Protein AF-A0A0D5C491-F1 (afdb_monomer_lite)

Structure (mmCIF, N/CA/C/O backbone):
data_AF-A0A0D5C491-F1
#
_entry.id   AF-A0A0D5C491-F1
#
loop_
_atom_site.group_PDB
_atom_site.id
_atom_site.type_symbol
_atom_site.label_atom_id
_atom_site.label_alt_id
_atom_site.label_comp_id
_atom_site.label_asym_id
_atom_site.label_entit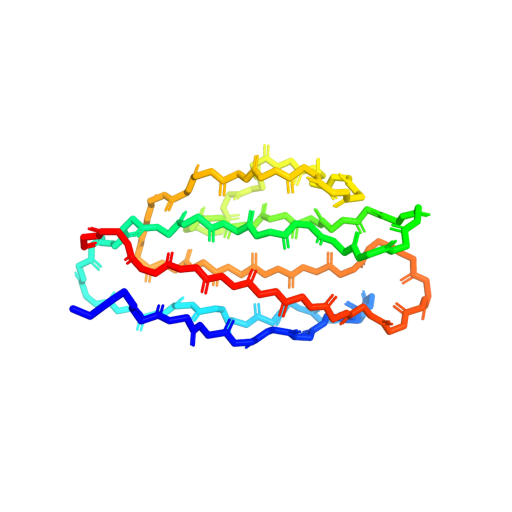y_id
_atom_site.label_seq_id
_atom_site.pdbx_PDB_ins_code
_atom_site.Cartn_x
_atom_site.Cartn_y
_atom_site.Cartn_z
_atom_site.occupancy
_atom_site.B_iso_or_equiv
_atom_site.auth_seq_id
_atom_site.auth_comp_id
_atom_site.auth_asym_id
_atom_site.auth_atom_id
_atom_site.pdbx_PDB_model_num
ATOM 1 N N . MET A 1 1 ? -20.433 -5.616 -2.731 1.00 49.66 1 MET A N 1
ATOM 2 C CA . MET A 1 1 ? -19.617 -5.120 -3.861 1.00 49.66 1 MET A CA 1
ATOM 3 C C . MET A 1 1 ? -18.220 -4.865 -3.321 1.00 49.66 1 MET A C 1
ATOM 5 O O . MET A 1 1 ? -18.105 -4.074 -2.393 1.00 49.66 1 MET A O 1
ATOM 9 N N . VAL A 1 2 ? -17.196 -5.577 -3.798 1.00 66.25 2 VAL A N 1
ATOM 10 C CA . VAL A 1 2 ? -15.807 -5.345 -3.359 1.00 66.25 2 VAL A CA 1
ATOM 11 C C . VAL A 1 2 ? -15.359 -4.006 -3.941 1.00 66.25 2 VAL A C 1
ATOM 13 O O . VAL A 1 2 ? -15.456 -3.796 -5.150 1.00 66.25 2 VAL A O 1
ATOM 16 N N . LYS A 1 3 ? -14.943 -3.061 -3.092 1.00 72.00 3 LYS A N 1
ATOM 17 C CA . LYS A 1 3 ? -14.477 -1.754 -3.563 1.00 72.00 3 LYS A CA 1
ATOM 18 C C . LYS A 1 3 ? -13.042 -1.908 -4.059 1.00 72.00 3 LYS A C 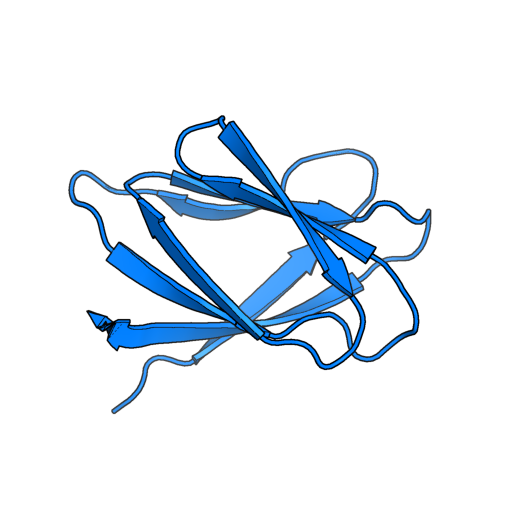1
ATOM 20 O O . LYS A 1 3 ? -12.119 -1.959 -3.248 1.00 72.00 3 LYS A O 1
ATOM 25 N N . VAL A 1 4 ? -12.882 -1.980 -5.379 1.00 84.81 4 VAL A N 1
ATOM 26 C CA . VAL A 1 4 ? -11.574 -2.005 -6.043 1.00 84.81 4 VAL A CA 1
ATOM 27 C C . VAL A 1 4 ? -11.131 -0.570 -6.318 1.00 84.81 4 VAL A C 1
ATOM 29 O O . VAL A 1 4 ? -11.829 0.192 -6.990 1.00 84.81 4 VAL A O 1
ATOM 32 N N . GLY A 1 5 ? -9.993 -0.183 -5.755 1.00 91.75 5 GLY A N 1
ATOM 33 C CA . GLY A 1 5 ? -9.337 1.093 -6.007 1.00 91.75 5 GLY A CA 1
ATOM 34 C C . GLY A 1 5 ? -8.097 0.926 -6.879 1.00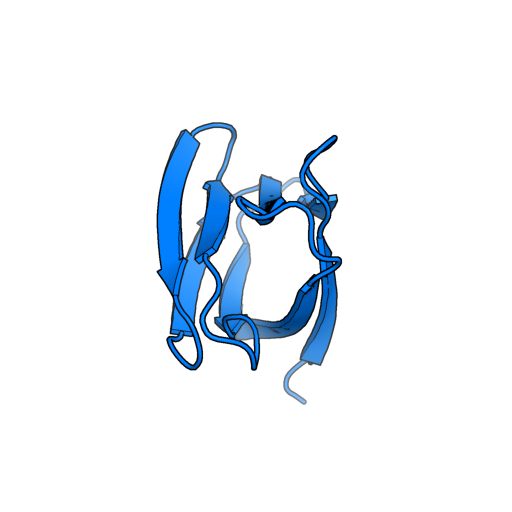 91.75 5 GLY A C 1
ATOM 35 O O . GLY A 1 5 ? -7.566 -0.171 -7.039 1.00 91.75 5 GLY A O 1
ATOM 36 N N . LYS A 1 6 ? -7.629 2.037 -7.447 1.00 94.00 6 LYS A N 1
ATOM 37 C CA . LYS A 1 6 ? -6.400 2.091 -8.245 1.00 94.00 6 LYS A CA 1
ATOM 38 C C . LYS A 1 6 ? -5.344 2.891 -7.513 1.00 94.00 6 LYS A C 1
ATOM 40 O O . LYS A 1 6 ? -5.660 3.859 -6.821 1.00 94.00 6 LYS A O 1
ATOM 45 N N . TRP A 1 7 ? -4.092 2.512 -7.707 1.00 92.94 7 TRP A N 1
ATOM 46 C CA . TRP A 1 7 ? -2.954 3.217 -7.150 1.00 92.94 7 TRP A CA 1
ATOM 47 C C . TRP A 1 7 ? -1.892 3.491 -8.205 1.00 92.94 7 TRP A C 1
ATOM 49 O O . TRP A 1 7 ? -1.776 2.792 -9.213 1.00 92.94 7 TRP A O 1
ATOM 59 N N . SER A 1 8 ? -1.098 4.525 -7.951 1.00 92.94 8 SER A N 1
ATOM 60 C CA . SER A 1 8 ? 0.107 4.827 -8.712 1.00 92.94 8 SER A CA 1
ATOM 61 C C . SER A 1 8 ? 1.234 5.211 -7.773 1.00 92.94 8 SER A C 1
ATOM 63 O O . SER A 1 8 ? 0.985 5.908 -6.797 1.00 92.94 8 SER A O 1
ATOM 65 N N . ALA A 1 9 ? 2.461 4.794 -8.068 1.00 92.81 9 ALA A N 1
ATOM 66 C CA . ALA A 1 9 ? 3.611 5.080 -7.223 1.00 92.81 9 ALA A CA 1
ATOM 67 C C . ALA A 1 9 ? 4.829 5.514 -8.042 1.00 92.81 9 ALA A C 1
ATOM 69 O O . ALA A 1 9 ? 5.073 5.030 -9.148 1.00 92.81 9 ALA A O 1
ATOM 70 N N . GLN A 1 10 ? 5.612 6.413 -7.450 1.00 92.56 10 GLN A N 1
ATOM 71 C CA . GLN A 1 10 ? 6.895 6.892 -7.957 1.00 92.56 10 GLN A CA 1
ATOM 72 C C . GLN A 1 10 ? 7.969 6.728 -6.875 1.00 92.56 10 GLN A C 1
ATOM 74 O O . GLN A 1 10 ? 7.662 6.509 -5.701 1.00 92.56 10 GLN A O 1
ATOM 79 N N . ARG A 1 11 ? 9.243 6.849 -7.258 1.00 91.06 11 ARG A N 1
ATOM 80 C CA . ARG A 1 11 ? 10.380 6.736 -6.330 1.00 91.06 11 ARG A CA 1
ATOM 81 C C . ARG A 1 11 ? 10.530 7.929 -5.389 1.00 91.06 11 ARG A C 1
ATOM 83 O O . ARG A 1 11 ? 11.193 7.818 -4.359 1.00 91.06 11 ARG A O 1
ATOM 90 N N . THR A 1 12 ? 9.952 9.075 -5.721 1.00 90.31 12 THR A N 1
ATOM 91 C CA . THR A 1 12 ? 10.226 10.321 -4.996 1.00 90.31 12 THR A CA 1
ATOM 92 C C . THR A 1 12 ? 9.462 10.396 -3.675 1.00 90.31 12 THR A C 1
ATOM 94 O O . THR A 1 12 ? 10.052 10.691 -2.639 1.00 90.31 12 THR A O 1
ATOM 97 N N . PHE A 1 13 ? 8.177 10.039 -3.672 1.00 91.44 13 PHE A N 1
ATOM 98 C CA . PHE A 1 13 ? 7.285 10.201 -2.521 1.00 91.44 13 PHE A CA 1
ATOM 99 C C . PHE A 1 13 ? 6.443 8.949 -2.258 1.00 91.44 13 PHE A C 1
ATOM 101 O O . PHE A 1 13 ? 6.312 8.073 -3.113 1.00 91.44 13 PHE A O 1
ATOM 108 N N . ARG A 1 14 ? 5.886 8.862 -1.046 1.00 95.00 14 ARG A N 1
ATOM 109 C CA . ARG A 1 14 ? 4.904 7.837 -0.683 1.00 95.00 14 ARG A CA 1
ATOM 110 C C . ARG A 1 14 ? 3.520 8.282 -1.147 1.00 95.00 14 ARG A C 1
ATOM 112 O O . ARG A 1 14 ? 3.143 9.434 -0.951 1.00 95.00 14 ARG A O 1
ATOM 119 N N . THR A 1 15 ? 2.782 7.379 -1.775 1.00 95.19 15 THR A N 1
ATOM 120 C CA . THR A 1 15 ? 1.396 7.603 -2.195 1.00 95.19 15 THR A CA 1
ATOM 121 C C . THR A 1 15 ? 0.461 6.944 -1.198 1.00 95.19 15 THR A C 1
ATOM 123 O O . THR A 1 15 ? 0.629 5.766 -0.890 1.00 95.19 15 THR A O 1
ATOM 126 N N . LYS A 1 16 ? -0.524 7.694 -0.703 1.00 96.00 16 LYS A N 1
ATOM 127 C CA . LYS A 1 16 ? -1.517 7.192 0.250 1.00 96.00 16 LYS A CA 1
ATOM 128 C C . LYS A 1 16 ? -2.570 6.355 -0.469 1.00 96.00 16 LYS A C 1
ATOM 130 O O . LYS A 1 16 ? -3.196 6.827 -1.413 1.00 96.00 16 LYS A O 1
ATOM 135 N N . ILE A 1 17 ? -2.771 5.135 0.014 1.00 95.44 17 ILE A N 1
ATOM 136 C CA . ILE A 1 17 ? -3.889 4.257 -0.349 1.00 95.44 17 ILE A CA 1
ATOM 137 C C . ILE A 1 17 ? -5.071 4.515 0.577 1.00 95.44 17 ILE A C 1
ATOM 139 O O . ILE A 1 17 ? -6.206 4.648 0.126 1.00 95.44 17 ILE A O 1
ATOM 143 N N . TYR A 1 18 ? -4.787 4.624 1.873 1.00 96.75 18 TYR A N 1
ATOM 144 C CA . TYR A 1 18 ? -5.790 4.814 2.905 1.00 96.75 18 TYR A CA 1
ATOM 145 C C . TYR A 1 18 ? -5.248 5.694 4.029 1.00 96.75 18 TYR A C 1
ATOM 147 O O . TYR A 1 18 ? -4.068 5.617 4.368 1.00 96.75 18 TYR A O 1
ATOM 155 N N . HIS A 1 19 ? -6.122 6.527 4.592 1.00 97.00 19 HIS A N 1
ATOM 156 C CA . HIS A 1 19 ? -5.886 7.267 5.824 1.00 97.00 19 HIS A CA 1
ATOM 157 C C . HIS A 1 19 ? -7.228 7.502 6.524 1.00 97.00 19 HIS A C 1
ATOM 159 O O 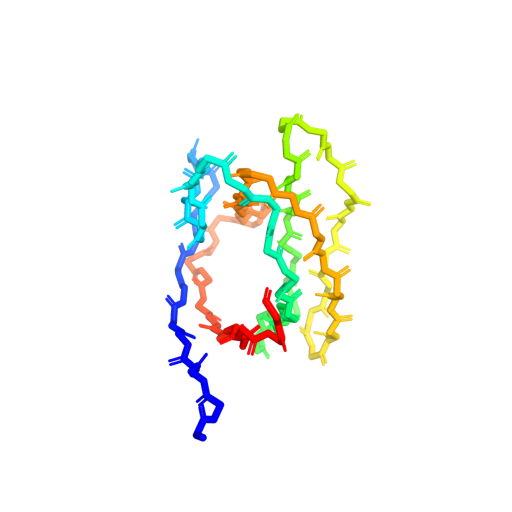. HIS A 1 19 ? -8.102 8.171 5.969 1.00 97.00 19 HIS A O 1
ATOM 165 N N . GLY A 1 20 ? -7.401 6.964 7.728 1.00 96.06 20 GLY A N 1
ATOM 166 C CA . GLY A 1 20 ? -8.638 7.105 8.488 1.00 96.06 20 GLY A CA 1
ATOM 167 C C . GLY A 1 20 ? -8.448 6.942 9.992 1.00 96.06 20 GLY A C 1
ATOM 168 O O . GLY A 1 20 ? -7.341 6.744 10.478 1.00 96.06 20 GLY A O 1
ATOM 169 N N . LYS A 1 21 ? -9.555 7.065 10.735 1.00 95.50 21 LYS A N 1
ATOM 170 C CA . LYS A 1 21 ? -9.574 6.970 12.208 1.00 95.50 21 LYS A CA 1
ATOM 171 C C . LYS A 1 21 ? -9.594 5.533 12.737 1.00 95.50 21 LYS A C 1
ATOM 173 O O . LYS A 1 21 ? -9.403 5.332 13.929 1.00 95.50 21 LYS A O 1
ATOM 178 N N . THR A 1 22 ? -9.923 4.573 11.879 1.00 95.62 22 THR A N 1
ATOM 179 C CA . THR A 1 22 ? -10.042 3.154 12.221 1.00 95.62 22 THR A CA 1
ATOM 180 C C . THR A 1 22 ? -9.238 2.322 11.244 1.00 95.62 22 THR A C 1
ATOM 182 O O . THR A 1 22 ? -9.163 2.669 10.056 1.00 95.62 22 THR A O 1
ATOM 185 N N . ASN A 1 23 ? -8.730 1.190 11.726 1.00 96.94 23 ASN A N 1
ATOM 186 C CA . ASN A 1 23 ? -8.046 0.227 10.886 1.00 96.94 23 ASN A CA 1
ATOM 187 C C . ASN A 1 23 ? -8.970 -0.257 9.769 1.00 96.94 23 ASN A C 1
ATOM 189 O O . ASN A 1 23 ? -10.182 -0.408 9.959 1.00 96.94 23 ASN A O 1
ATOM 193 N N . LYS A 1 24 ? -8.376 -0.471 8.600 1.00 96.25 24 LYS A N 1
ATOM 194 C CA . LYS A 1 24 ? -9.023 -1.103 7.457 1.00 96.25 24 LYS A CA 1
ATOM 195 C C . LYS A 1 24 ? -8.094 -2.136 6.859 1.00 96.25 24 LYS A C 1
ATOM 197 O O . LYS A 1 24 ? -6.900 -1.872 6.714 1.00 96.25 24 LYS A O 1
ATOM 202 N N . LEU A 1 25 ? -8.664 -3.281 6.503 1.00 96.38 25 LEU A N 1
ATOM 203 C CA . LEU A 1 25 ? -7.941 -4.367 5.859 1.00 96.38 25 LEU A CA 1
ATOM 204 C C . LEU A 1 25 ? -8.043 -4.195 4.347 1.00 96.38 25 LEU A C 1
ATOM 206 O O . LEU A 1 25 ? -9.140 -4.180 3.784 1.00 96.38 25 LEU A O 1
ATOM 210 N N . TYR A 1 26 ? -6.896 -4.085 3.693 1.00 96.06 26 TYR A N 1
ATOM 211 C CA . TYR A 1 26 ? -6.786 -3.994 2.246 1.00 96.06 26 TYR A CA 1
ATOM 212 C C . TYR A 1 26 ? -5.920 -5.119 1.709 1.00 96.06 26 TYR A C 1
ATOM 214 O O . TYR A 1 26 ? -4.866 -5.403 2.270 1.00 96.06 26 TYR A O 1
ATOM 222 N N . ARG A 1 27 ? -6.299 -5.676 0.561 1.00 95.56 27 ARG A N 1
ATOM 223 C CA . ARG A 1 27 ? -5.374 -6.455 -0.262 1.00 95.56 27 ARG A CA 1
ATOM 224 C C . ARG A 1 27 ? -4.803 -5.574 -1.354 1.00 95.56 27 ARG A C 1
ATOM 226 O O . ARG A 1 27 ? -5.534 -5.007 -2.166 1.00 95.56 27 ARG A O 1
ATOM 233 N N . LEU A 1 28 ? -3.483 -5.451 -1.362 1.00 95.06 28 LEU A N 1
ATOM 234 C CA . LEU A 1 28 ? -2.727 -4.760 -2.395 1.00 95.06 28 LEU A CA 1
ATOM 235 C C . LEU A 1 28 ? -2.306 -5.765 -3.461 1.00 95.06 28 LEU A C 1
ATOM 237 O O . LEU A 1 28 ? -1.720 -6.798 -3.140 1.00 95.06 28 LEU A O 1
ATOM 241 N N . TYR A 1 29 ? -2.550 -5.429 -4.722 1.00 92.38 29 TYR A N 1
ATOM 242 C CA . TYR A 1 29 ? -2.027 -6.162 -5.866 1.00 92.38 29 TYR A CA 1
ATOM 243 C C . TYR A 1 29 ? -0.746 -5.480 -6.328 1.00 92.38 29 TYR A C 1
ATOM 245 O O . TYR A 1 29 ? -0.731 -4.262 -6.523 1.00 92.38 29 TYR A O 1
ATOM 253 N N . GLY A 1 30 ? 0.334 -6.244 -6.467 1.00 88.94 30 GLY A N 1
ATOM 254 C CA . GLY A 1 30 ? 1.619 -5.718 -6.901 1.00 88.94 30 GLY A CA 1
ATOM 255 C C . GLY A 1 30 ? 1.609 -5.239 -8.362 1.00 88.94 30 GLY A C 1
ATOM 256 O O . GLY A 1 30 ? 0.637 -5.441 -9.098 1.00 88.94 30 GLY A O 1
ATOM 257 N N . PRO A 1 31 ? 2.668 -4.531 -8.790 1.00 85.94 31 PRO A N 1
ATOM 258 C CA . PRO A 1 31 ? 2.757 -3.987 -10.141 1.00 85.94 31 PRO A CA 1
ATOM 259 C C . PRO A 1 31 ? 2.796 -5.099 -11.199 1.00 85.94 31 PRO A C 1
ATOM 261 O O . PRO A 1 31 ? 3.366 -6.163 -10.996 1.00 85.94 31 PRO A O 1
ATOM 264 N N . THR A 1 32 ? 2.259 -4.830 -12.388 1.00 71.62 32 THR A N 1
ATOM 265 C CA . THR A 1 32 ? 2.280 -5.790 -13.509 1.00 71.62 32 THR A CA 1
ATOM 266 C C . THR A 1 32 ? 3.671 -6.043 -14.097 1.00 71.62 32 THR A C 1
ATOM 268 O O . THR A 1 32 ? 3.854 -7.033 -14.802 1.00 71.62 32 THR A O 1
ATOM 271 N N . LEU A 1 33 ? 4.632 -5.159 -13.825 1.00 70.94 33 LEU A N 1
ATOM 272 C CA . LEU A 1 33 ? 6.027 -5.267 -14.253 1.00 70.94 33 LEU A CA 1
ATOM 273 C C . LEU A 1 33 ? 6.874 -5.951 -13.172 1.00 70.94 33 LEU A C 1
ATOM 275 O O . LEU A 1 33 ? 6.548 -5.848 -11.989 1.00 70.94 33 LEU A O 1
ATOM 279 N N . ASP A 1 34 ? 8.002 -6.556 -13.568 1.00 70.50 34 ASP A N 1
ATOM 280 C CA . ASP A 1 34 ? 9.056 -7.032 -12.657 1.00 70.50 34 ASP A CA 1
ATOM 281 C C . ASP A 1 34 ? 9.710 -5.843 -11.943 1.00 70.50 34 ASP A C 1
ATOM 283 O O . ASP A 1 34 ? 10.761 -5.315 -12.301 1.00 70.50 34 ASP A O 1
ATOM 287 N N . SER A 1 35 ? 8.999 -5.318 -10.960 1.00 80.56 35 SER A N 1
ATOM 288 C CA . SER A 1 35 ? 9.351 -4.141 -10.189 1.00 80.56 35 SER A CA 1
ATOM 289 C C . SER A 1 35 ? 8.863 -4.327 -8.763 1.00 80.56 35 SER A C 1
ATOM 291 O O . SER A 1 35 ? 7.922 -5.077 -8.497 1.00 80.56 35 SER A O 1
ATOM 293 N N . SER A 1 36 ? 9.522 -3.643 -7.833 1.00 87.31 36 SER A N 1
ATOM 294 C CA . SER A 1 36 ? 9.201 -3.717 -6.414 1.00 87.31 36 SER A CA 1
ATOM 295 C C . SER A 1 36 ? 8.514 -2.450 -5.920 1.00 87.31 36 SER A C 1
ATOM 297 O O . SER A 1 36 ? 8.885 -1.316 -6.255 1.00 87.31 36 SER A O 1
ATOM 299 N N . LEU A 1 37 ? 7.501 -2.668 -5.089 1.00 91.44 37 LEU A N 1
ATOM 300 C CA . LEU A 1 37 ? 6.731 -1.643 -4.408 1.00 91.44 37 LEU A CA 1
ATOM 301 C C . LEU A 1 37 ? 6.978 -1.762 -2.906 1.00 91.44 37 LEU A C 1
ATOM 303 O O . LEU A 1 37 ? 6.702 -2.799 -2.324 1.00 91.44 37 LEU A O 1
ATOM 307 N N . LEU A 1 38 ? 7.480 -0.719 -2.254 1.00 94.12 38 LEU A N 1
ATOM 308 C CA . LEU A 1 38 ? 7.536 -0.696 -0.794 1.00 94.12 38 LEU A CA 1
ATOM 309 C C . LEU A 1 38 ? 6.162 -0.351 -0.242 1.00 94.12 38 LEU A C 1
ATOM 311 O O . LEU A 1 38 ? 5.601 0.680 -0.616 1.00 94.12 38 LEU A O 1
ATOM 315 N N . VAL A 1 39 ? 5.673 -1.178 0.673 1.00 95.94 39 VAL A N 1
ATOM 316 C CA . VAL A 1 39 ? 4.421 -0.947 1.394 1.00 95.94 39 VAL A CA 1
ATOM 317 C C . VAL A 1 39 ? 4.728 -0.479 2.813 1.00 95.94 39 VAL A C 1
ATOM 319 O O . VAL A 1 39 ? 5.599 -1.037 3.490 1.00 95.94 39 VAL A O 1
ATOM 322 N N . TYR A 1 40 ? 4.018 0.559 3.245 1.00 97.38 40 TYR A N 1
ATOM 323 C CA . TYR A 1 40 ? 4.084 1.130 4.581 1.00 97.38 40 TYR A CA 1
ATOM 324 C C . TYR A 1 40 ? 2.704 1.082 5.227 1.00 97.38 40 TYR A C 1
ATOM 326 O O . TYR A 1 40 ? 1.720 1.484 4.608 1.00 97.38 40 TYR A O 1
ATOM 334 N N . VAL A 1 41 ? 2.655 0.632 6.473 1.00 97.81 41 VAL A N 1
ATOM 335 C CA . VAL A 1 41 ? 1.449 0.583 7.300 1.00 97.81 41 VAL A CA 1
ATOM 336 C C . VAL A 1 41 ? 1.764 1.300 8.600 1.00 97.81 41 VAL A C 1
ATOM 338 O O . VAL A 1 41 ? 2.743 0.961 9.259 1.00 97.81 41 VAL A O 1
ATOM 341 N N . ASP A 1 42 ? 1.006 2.346 8.920 1.00 97.06 42 ASP A N 1
ATOM 342 C CA . ASP A 1 42 ? 1.198 3.174 10.116 1.00 97.06 42 ASP A CA 1
ATOM 343 C C . ASP A 1 42 ? 2.662 3.634 10.288 1.00 97.06 42 ASP A C 1
ATOM 345 O O . ASP A 1 42 ? 3.246 3.610 11.367 1.00 97.06 42 ASP A O 1
ATOM 349 N N . ASN A 1 43 ? 3.265 4.068 9.172 1.00 96.19 43 ASN A N 1
ATOM 350 C CA . ASN A 1 43 ? 4.672 4.473 9.018 1.00 96.19 43 ASN A CA 1
ATOM 351 C C . ASN A 1 43 ? 5.727 3.357 9.134 1.00 96.19 43 ASN A C 1
ATOM 353 O O . ASN A 1 43 ? 6.914 3.631 8.931 1.00 96.19 43 ASN A O 1
ATOM 357 N N . VAL A 1 44 ? 5.326 2.107 9.360 1.00 96.50 44 VAL A N 1
ATOM 358 C CA . VAL A 1 44 ? 6.211 0.937 9.403 1.00 96.50 44 VAL A CA 1
ATOM 359 C C . VAL A 1 44 ? 6.315 0.302 8.020 1.00 96.50 44 VAL A C 1
ATOM 361 O O . VAL A 1 44 ? 5.315 0.055 7.353 1.00 96.50 44 VAL A O 1
ATOM 364 N N . LYS A 1 45 ? 7.539 0.030 7.560 1.00 95.62 45 LYS A N 1
ATOM 365 C CA . LYS A 1 45 ? 7.786 -0.661 6.286 1.00 95.62 45 LYS A CA 1
ATOM 366 C C . LYS A 1 45 ? 7.499 -2.156 6.453 1.00 95.62 45 LYS A C 1
ATOM 368 O O . LYS A 1 45 ? 8.197 -2.811 7.218 1.00 95.62 45 LYS A O 1
ATOM 373 N N . ILE A 1 46 ? 6.549 -2.692 5.690 1.00 91.62 46 ILE A N 1
ATOM 374 C CA . ILE A 1 46 ? 6.158 -4.112 5.762 1.00 91.62 46 ILE A CA 1
ATOM 375 C C . ILE A 1 46 ? 6.968 -4.972 4.786 1.00 91.62 46 ILE A C 1
ATOM 377 O O . ILE A 1 46 ? 7.291 -6.118 5.075 1.00 91.62 46 ILE A O 1
ATOM 381 N N . GLY A 1 47 ? 7.383 -4.405 3.653 1.00 80.31 47 GLY A N 1
ATOM 382 C CA . GLY A 1 47 ? 8.267 -5.094 2.718 1.00 80.31 47 GLY A CA 1
ATOM 383 C C . GLY A 1 47 ? 8.109 -4.622 1.278 1.00 80.31 47 GLY A C 1
ATOM 384 O O . GLY A 1 47 ? 7.249 -3.784 0.986 1.00 80.31 47 GLY A O 1
ATOM 385 N N . PRO A 1 48 ? 8.979 -5.105 0.378 1.00 86.38 48 PRO A N 1
ATOM 386 C CA . PRO A 1 48 ? 8.752 -5.002 -1.050 1.00 86.38 48 PRO A CA 1
ATOM 387 C C . PRO A 1 48 ? 7.699 -6.028 -1.497 1.00 86.38 48 PRO A C 1
ATOM 389 O O . PRO A 1 48 ? 7.871 -7.227 -1.300 1.00 86.38 48 PRO A O 1
ATOM 392 N N . LEU A 1 49 ? 6.634 -5.549 -2.128 1.00 88.25 49 LEU A N 1
ATOM 393 C CA . LEU A 1 49 ? 5.699 -6.343 -2.911 1.00 88.25 49 LEU A CA 1
ATOM 394 C C . LEU A 1 49 ? 6.226 -6.435 -4.348 1.00 88.25 49 LEU A C 1
ATOM 396 O O . LEU A 1 49 ? 6.516 -5.400 -4.959 1.00 88.25 49 LEU A O 1
ATOM 400 N N . TYR A 1 50 ? 6.378 -7.650 -4.874 1.00 86.50 50 TYR A N 1
ATOM 401 C CA . TYR A 1 50 ? 6.965 -7.889 -6.195 1.00 86.50 50 TYR A CA 1
ATOM 402 C C . TYR A 1 50 ? 5.925 -8.362 -7.205 1.00 86.50 50 TYR A C 1
ATOM 404 O O . TYR A 1 50 ? 5.177 -9.298 -6.926 1.00 86.50 50 TYR A O 1
ATOM 412 N N . GLY A 1 51 ? 5.948 -7.789 -8.411 1.00 81.06 51 GLY A N 1
ATOM 413 C CA . GLY A 1 51 ? 5.199 -8.318 -9.555 1.00 81.06 51 GLY A CA 1
ATOM 414 C C . GLY A 1 51 ? 3.725 -8.609 -9.237 1.00 81.06 51 GLY A C 1
ATOM 415 O O . GLY A 1 51 ? 3.065 -7.849 -8.537 1.00 81.06 51 GLY A O 1
ATOM 416 N N . ARG A 1 52 ? 3.219 -9.762 -9.693 1.00 79.88 52 ARG A N 1
ATOM 417 C CA . ARG A 1 52 ? 1.818 -10.201 -9.511 1.00 79.88 52 ARG A CA 1
ATOM 418 C C . ARG A 1 52 ? 1.483 -10.747 -8.111 1.00 79.88 52 ARG A C 1
ATOM 420 O O . ARG A 1 52 ? 0.480 -11.439 -7.959 1.00 79.88 52 ARG A O 1
ATOM 427 N N . GLN A 1 53 ? 2.317 -10.495 -7.102 1.00 90.81 53 GLN A N 1
ATOM 428 C CA . GLN A 1 53 ? 2.014 -10.885 -5.725 1.00 90.81 53 GLN A CA 1
ATOM 429 C C . GLN A 1 53 ? 0.864 -10.055 -5.153 1.00 90.81 53 GLN A C 1
ATOM 431 O O . GLN A 1 53 ? 0.599 -8.930 -5.582 1.00 90.81 53 GLN A O 1
ATOM 436 N N . THR A 1 54 ? 0.229 -10.601 -4.124 1.00 92.62 54 THR A N 1
ATOM 437 C CA . THR A 1 54 ? -0.743 -9.892 -3.298 1.00 92.62 54 THR A CA 1
ATOM 438 C C . THR A 1 54 ? -0.236 -9.784 -1.870 1.00 92.62 54 THR A C 1
ATOM 440 O O . THR A 1 54 ? 0.443 -10.688 -1.385 1.00 92.62 54 THR A O 1
ATOM 443 N N . LEU A 1 55 ? -0.584 -8.695 -1.192 1.00 94.38 55 LEU A N 1
ATOM 444 C CA . LEU A 1 55 ? -0.275 -8.495 0.219 1.00 94.38 55 LEU A CA 1
ATOM 445 C C . LEU A 1 55 ? -1.480 -7.905 0.937 1.00 94.38 55 LEU A C 1
ATOM 447 O O . LEU A 1 55 ? -1.953 -6.828 0.572 1.00 94.38 55 LEU A O 1
ATOM 451 N N . ASP A 1 56 ? -1.917 -8.592 1.984 1.00 95.56 56 ASP A N 1
ATOM 452 C CA . ASP A 1 56 ? -2.975 -8.119 2.865 1.00 95.56 56 ASP A CA 1
ATOM 453 C C . ASP A 1 56 ? -2.336 -7.261 3.965 1.00 95.56 56 ASP A C 1
ATOM 455 O O . ASP A 1 56 ? -1.367 -7.668 4.610 1.00 95.56 56 ASP A O 1
ATOM 459 N N . VAL A 1 57 ? -2.841 -6.041 4.138 1.00 96.00 57 VAL A N 1
ATOM 460 C CA . VAL A 1 57 ? -2.350 -5.061 5.111 1.00 96.00 57 VAL A CA 1
ATOM 461 C C . VAL A 1 57 ? -3.505 -4.425 5.863 1.00 96.00 57 VAL A C 1
ATOM 463 O O . VAL A 1 57 ? -4.520 -4.060 5.272 1.00 96.00 57 VAL A O 1
ATOM 466 N N . GLU A 1 58 ? -3.326 -4.247 7.166 1.00 97.25 58 GLU A N 1
ATOM 467 C CA . GLU A 1 58 ? -4.312 -3.625 8.040 1.00 97.25 58 GLU A CA 1
ATOM 468 C C . GLU A 1 58 ? -3.680 -2.471 8.815 1.00 97.25 58 GLU A C 1
ATOM 470 O O . GLU A 1 58 ? -2.659 -2.656 9.471 1.00 97.25 58 GLU A O 1
ATOM 475 N N . GLY A 1 59 ? -4.292 -1.288 8.755 1.00 97.31 59 GLY A N 1
ATOM 476 C CA . GLY A 1 59 ? -3.851 -0.135 9.540 1.00 97.31 59 GLY A CA 1
ATOM 477 C C . GLY A 1 59 ? -4.700 1.111 9.320 1.00 97.31 59 GLY A C 1
ATOM 478 O O . GLY A 1 59 ? -5.660 1.100 8.541 1.00 97.31 59 GLY A O 1
ATOM 479 N N . ASN A 1 60 ? -4.339 2.195 10.007 1.00 97.56 60 ASN A N 1
ATOM 480 C CA . ASN A 1 60 ? -5.004 3.500 9.898 1.00 97.56 60 ASN A CA 1
ATOM 481 C C . ASN A 1 60 ? -4.435 4.350 8.758 1.00 97.56 60 ASN A C 1
ATOM 483 O O . ASN A 1 60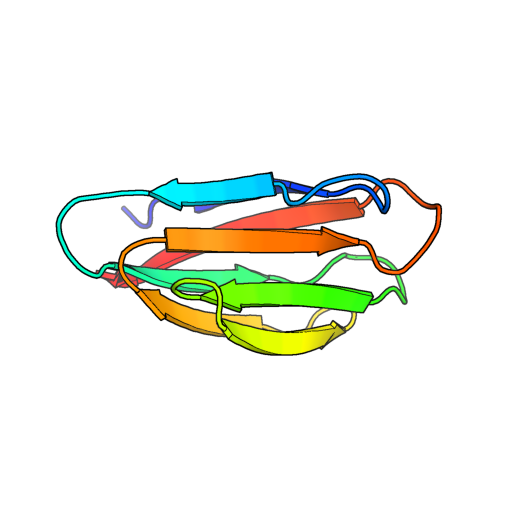 ? -5.122 5.229 8.237 1.00 97.56 60 ASN A O 1
ATOM 487 N N . LEU A 1 61 ? -3.187 4.090 8.370 1.00 97.94 61 LEU A N 1
ATOM 488 C CA . LEU A 1 61 ? -2.477 4.720 7.267 1.00 97.94 61 LEU A CA 1
ATOM 489 C C . LEU A 1 61 ? -1.784 3.643 6.432 1.00 97.94 61 LEU A C 1
ATOM 491 O O . LEU A 1 61 ? -0.904 2.944 6.926 1.00 97.94 61 LEU A O 1
ATOM 495 N N . ILE A 1 62 ? -2.137 3.547 5.152 1.00 97.38 62 ILE A N 1
ATOM 496 C CA . ILE A 1 62 ? -1.480 2.645 4.202 1.00 97.38 62 ILE A CA 1
ATOM 497 C C . ILE A 1 62 ? -0.903 3.489 3.078 1.00 97.38 62 ILE A C 1
ATOM 499 O O . ILE A 1 62 ? -1.625 4.228 2.403 1.00 97.38 62 ILE A O 1
ATOM 503 N N . GLU A 1 63 ? 0.400 3.367 2.860 1.00 97.31 63 GLU A N 1
ATOM 504 C CA . GLU A 1 63 ? 1.116 4.083 1.813 1.00 97.31 63 GLU A CA 1
ATOM 505 C C . GLU A 1 63 ? 2.005 3.145 1.008 1.00 97.31 63 GLU A C 1
ATOM 507 O O . GLU A 1 63 ? 2.489 2.125 1.495 1.00 97.31 63 GLU A O 1
ATOM 512 N N . ILE A 1 64 ? 2.273 3.529 -0.232 1.00 95.69 64 ILE A N 1
ATOM 513 C CA . ILE A 1 64 ? 3.116 2.765 -1.143 1.00 95.69 64 ILE A CA 1
ATOM 514 C C . ILE A 1 64 ? 4.160 3.654 -1.814 1.00 95.69 64 ILE A C 1
ATOM 516 O O . ILE A 1 64 ? 3.960 4.856 -1.991 1.00 95.69 64 ILE A O 1
ATOM 520 N N . LYS A 1 65 ? 5.288 3.070 -2.213 1.00 95.12 65 LYS A N 1
ATOM 521 C CA . LYS A 1 65 ? 6.373 3.780 -2.897 1.00 95.12 65 LYS A CA 1
ATOM 522 C C . LYS A 1 65 ? 7.061 2.868 -3.904 1.00 95.12 65 LYS A C 1
ATOM 524 O O . LYS A 1 65 ? 7.414 1.743 -3.563 1.00 95.12 65 LYS A O 1
ATOM 529 N N . ALA A 1 66 ? 7.302 3.348 -5.121 1.00 92.81 66 ALA A N 1
ATOM 530 C CA . ALA A 1 66 ? 8.065 2.572 -6.095 1.00 92.81 66 ALA A CA 1
ATOM 531 C C . ALA A 1 66 ? 9.551 2.552 -5.705 1.00 92.81 66 ALA A C 1
ATOM 533 O O . ALA A 1 66 ? 10.102 3.565 -5.269 1.00 92.81 66 ALA A O 1
ATOM 534 N N . VAL A 1 67 ? 10.214 1.407 -5.865 1.00 89.62 67 VAL A N 1
ATOM 535 C CA . VAL A 1 67 ? 11.674 1.323 -5.685 1.00 89.62 67 VAL A CA 1
ATOM 536 C C . VAL A 1 67 ? 12.400 1.775 -6.952 1.00 89.62 67 VAL A C 1
ATOM 538 O O . VAL A 1 67 ? 13.405 2.483 -6.879 1.00 89.62 67 VAL A O 1
ATOM 541 N N . SER A 1 68 ? 11.876 1.390 -8.118 1.00 84.62 68 SER A N 1
ATOM 542 C CA . SER A 1 68 ? 12.444 1.736 -9.423 1.00 84.62 68 SER A CA 1
ATOM 543 C C . SER A 1 68 ? 12.160 3.188 -9.816 1.00 84.62 68 SER A C 1
ATOM 545 O O . SER A 1 68 ? 11.210 3.790 -9.320 1.00 84.62 68 SER A O 1
ATOM 547 N N . ALA A 1 69 ? 12.931 3.727 -10.765 1.00 77.00 69 ALA A N 1
ATOM 548 C CA . ALA A 1 69 ? 12.645 5.028 -11.379 1.00 77.00 69 ALA A CA 1
ATOM 549 C C . ALA A 1 69 ? 11.344 5.035 -12.208 1.00 77.00 69 ALA A C 1
ATOM 551 O O . ALA A 1 69 ? 10.818 6.105 -12.509 1.00 77.00 69 ALA A O 1
ATOM 552 N N . ASN A 1 70 ? 10.814 3.856 -12.549 1.00 82.31 70 ASN A N 1
ATOM 553 C CA . ASN A 1 70 ? 9.605 3.734 -13.345 1.00 82.31 70 ASN A CA 1
ATOM 554 C C . ASN A 1 70 ? 8.363 4.118 -12.544 1.00 82.31 70 ASN A C 1
ATOM 556 O O . ASN A 1 70 ? 8.235 3.836 -11.350 1.00 82.31 70 ASN A O 1
ATOM 560 N N . PHE A 1 71 ? 7.418 4.721 -13.255 1.00 87.00 71 PHE A N 1
ATOM 561 C CA . PHE A 1 71 ? 6.070 4.938 -12.765 1.00 87.00 71 PHE A CA 1
ATOM 562 C C . PHE A 1 71 ? 5.334 3.598 -12.678 1.00 87.00 71 PHE A C 1
ATOM 564 O O . PHE A 1 71 ? 5.163 2.923 -13.693 1.00 87.00 71 PHE A O 1
ATOM 571 N N . LEU A 1 72 ? 4.879 3.221 -11.483 1.00 90.31 72 LEU A N 1
ATOM 572 C CA . LEU A 1 72 ? 4.134 1.981 -11.263 1.00 90.31 72 LEU A CA 1
ATOM 573 C C . LEU A 1 72 ? 2.648 2.271 -11.075 1.00 90.31 72 LEU A C 1
ATOM 575 O O . LEU A 1 72 ? 2.272 3.305 -10.521 1.00 90.31 72 LEU A O 1
ATOM 579 N N . LYS A 1 73 ? 1.807 1.339 -11.522 1.00 91.00 73 LYS A N 1
ATOM 580 C CA . LYS A 1 73 ? 0.354 1.350 -11.334 1.00 91.00 73 LYS A CA 1
ATOM 581 C C . LYS A 1 73 ? -0.101 -0.029 -10.876 1.00 91.00 73 LYS A C 1
ATOM 583 O O . LYS A 1 73 ? 0.508 -1.028 -11.257 1.00 91.00 73 LYS A O 1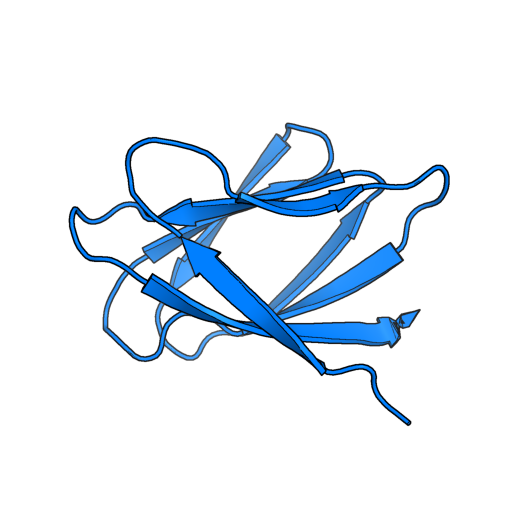
ATOM 588 N N . GLY A 1 74 ? -1.195 -0.064 -10.134 1.00 91.19 74 GLY A N 1
ATOM 589 C CA . GLY A 1 74 ? -1.851 -1.304 -9.751 1.00 91.19 74 GLY A CA 1
ATOM 590 C C . GLY A 1 74 ? -3.194 -1.048 -9.090 1.00 91.19 74 GLY A C 1
ATOM 591 O O . GLY A 1 74 ? -3.761 0.047 -9.187 1.00 91.19 74 GLY A O 1
ATOM 592 N N . GLU A 1 75 ? -3.698 -2.081 -8.433 1.00 93.56 75 GLU A N 1
ATOM 593 C CA . GLU A 1 75 ? -5.027 -2.097 -7.838 1.00 93.56 75 GLU A CA 1
ATOM 594 C C . GLU A 1 75 ? -4.955 -2.522 -6.369 1.00 93.56 75 GLU A C 1
ATOM 596 O O . GLU A 1 75 ? -3.955 -3.075 -5.900 1.00 93.56 75 GLU A O 1
ATOM 601 N N . TYR A 1 76 ? -6.007 -2.214 -5.622 1.00 94.56 76 TYR A N 1
ATOM 602 C CA . TYR A 1 76 ? -6.218 -2.700 -4.265 1.00 94.56 76 TYR A CA 1
ATOM 603 C C . TYR A 1 76 ? -7.701 -2.970 -4.033 1.00 94.56 76 TYR A C 1
ATOM 605 O O . TYR A 1 76 ? -8.555 -2.347 -4.663 1.00 94.56 76 TYR A O 1
ATOM 613 N N . GLU A 1 77 ? -8.017 -3.842 -3.087 1.00 96.00 77 GLU A N 1
ATOM 614 C CA . GLU A 1 77 ? -9.386 -4.113 -2.649 1.00 96.00 77 GLU A CA 1
ATOM 615 C C . GLU A 1 77 ? -9.540 -3.876 -1.149 1.00 96.00 77 GLU A C 1
ATOM 617 O O . GLU A 1 77 ? -8.655 -4.214 -0.365 1.00 96.00 77 GLU A O 1
ATOM 622 N N . LEU A 1 78 ? -10.665 -3.279 -0.754 1.00 95.44 78 LEU A N 1
ATOM 623 C CA . LEU A 1 78 ? -11.063 -3.196 0.650 1.00 95.44 78 LEU A CA 1
ATOM 624 C C . LEU A 1 78 ? -11.743 -4.504 1.069 1.00 95.44 78 LEU A C 1
ATOM 626 O O . LEU A 1 78 ? -12.726 -4.903 0.440 1.00 95.44 78 LEU A O 1
ATOM 630 N N . LEU A 1 79 ? -11.256 -5.113 2.150 1.00 94.31 79 LEU A N 1
ATOM 631 C CA . LEU A 1 79 ? -11.770 -6.368 2.700 1.00 94.31 79 LEU A CA 1
ATOM 632 C C . LEU A 1 79 ? -12.671 -6.160 3.930 1.00 94.31 79 LEU A C 1
ATOM 634 O O . LEU A 1 79 ? -13.660 -6.879 4.067 1.00 94.31 79 LEU A O 1
ATOM 638 N N . SER A 1 80 ? -12.384 -5.168 4.788 1.00 89.06 80 SER A N 1
ATOM 639 C CA . SER A 1 80 ? -13.216 -4.797 5.955 1.00 89.06 80 SER A CA 1
ATOM 640 C C . SER A 1 80 ? -12.938 -3.386 6.455 1.00 89.06 80 SER A C 1
ATOM 642 O O . SER A 1 80 ? -11.740 -3.039 6.551 1.00 89.06 80 SER A O 1
#

Organism: NCBI:txid1580092

Radius of gyration: 11.46 Å; chains: 1; bounding box: 32×21×26 Å

Sequence (80 aa):
MVKVGKWSAQRTFRTKIYHGKTNKLYRLYGPTLDSSLLVYVDNVKIGPLYGRQTLDVEGNLIEIKAVSANFLKGEYELLS

Secondary structure (DSSP, 8-state):
---EEEEEE-SSSPEEEEEEEEEEEEEEEPPSSS-EEEEEETTEEEEEEETT-EEEEEEEEEEEEESSSS-EEEEEEE--

pLDDT: mean 90.49, std 8.54, range [49.66, 97.94]

Foldseek 3Di:
DWDKDKDKAAAPDKDWPAAADAKWKKKWAFFQDQFWKFKAAPNHTPDTDGHRDIDIDIHNTIIIHTPDRDMTMGMMTTDD